Protein AF-A0A7S1RTZ8-F1 (afdb_monomer_lite)

Sequence (153 aa):
ADDAAVMAERARSYFKLVHDSWGDARALLVQAQASYHLGGGSTRAANLATEAFEIFADLGDAEGAGVVRDFLRVLGADPRPADLAALPSGPAALPQVYAQAQSRPNVKERPKGLDTADVLKTVREMAKVVIGADGSTGLDMPLMDMGMDSLTV

Organism: Alexandrium catenella (NCBI:txid2925)

Radius of gyration: 29.63 Å; chains: 1; bounding box: 56×24×117 Å

Structure (mmCIF, N/CA/C/O backbone):
data_AF-A0A7S1RTZ8-F1
#
_entry.id   AF-A0A7S1RTZ8-F1
#
loop_
_atom_site.group_PDB
_atom_site.id
_atom_site.type_symbol
_atom_site.label_atom_id
_atom_site.label_alt_id
_atom_site.label_comp_id
_atom_site.label_asym_id
_atom_site.label_entity_id
_atom_site.label_seq_id
_atom_site.pdbx_PDB_ins_code
_atom_site.Cartn_x
_atom_site.Cartn_y
_atom_site.Cartn_z
_atom_site.occupancy
_atom_site.B_iso_or_equiv
_atom_site.auth_seq_id
_atom_site.auth_comp_id
_atom_site.auth_asym_id
_atom_site.auth_atom_id
_atom_site.pdbx_PDB_model_num
ATOM 1 N N . ALA A 1 1 ? 3.044 1.810 -16.837 1.00 62.06 1 ALA A N 1
ATOM 2 C CA . ALA A 1 1 ? 3.220 1.729 -15.372 1.00 62.06 1 ALA A CA 1
ATOM 3 C C . ALA A 1 1 ? 3.251 3.120 -14.735 1.00 62.06 1 ALA A C 1
ATOM 5 O O . ALA A 1 1 ? 2.685 3.259 -13.660 1.00 62.06 1 ALA A O 1
ATOM 6 N N . ASP A 1 2 ? 3.791 4.152 -15.402 1.00 75.00 2 ASP A N 1
ATOM 7 C CA . ASP A 1 2 ? 3.698 5.545 -14.922 1.00 75.00 2 ASP A CA 1
ATOM 8 C C . ASP A 1 2 ? 2.251 6.010 -14.726 1.00 75.00 2 ASP A C 1
ATOM 10 O O . ASP A 1 2 ? 1.909 6.547 -13.673 1.00 75.00 2 ASP A O 1
ATOM 14 N N . ASP A 1 3 ? 1.365 5.681 -15.670 1.00 87.00 3 ASP A N 1
ATOM 15 C CA . ASP A 1 3 ? -0.061 6.002 -15.543 1.00 87.00 3 ASP A CA 1
ATOM 16 C C . ASP A 1 3 ? -0.693 5.379 -14.291 1.00 87.00 3 ASP A C 1
ATOM 18 O O . ASP A 1 3 ? -1.552 5.989 -13.662 1.00 87.00 3 ASP A O 1
ATOM 22 N N . ALA A 1 4 ? -0.241 4.191 -13.875 1.00 87.81 4 ALA A N 1
ATOM 23 C CA . ALA A 1 4 ? -0.782 3.517 -12.698 1.00 87.81 4 ALA A CA 1
ATOM 24 C C . ALA A 1 4 ? -0.427 4.262 -11.403 1.00 87.81 4 ALA A C 1
ATOM 26 O O . ALA A 1 4 ? -1.278 4.391 -10.526 1.00 87.81 4 ALA A O 1
ATOM 27 N N . ALA A 1 5 ? 0.791 4.801 -11.297 1.00 87.94 5 ALA A N 1
ATOM 28 C CA . ALA A 1 5 ? 1.206 5.583 -10.135 1.00 87.94 5 ALA A CA 1
ATOM 29 C C . ALA A 1 5 ? 0.426 6.905 -10.035 1.00 87.94 5 ALA A C 1
ATOM 31 O O . ALA A 1 5 ? -0.059 7.251 -8.958 1.00 87.94 5 ALA A O 1
ATOM 32 N N . VAL A 1 6 ? 0.245 7.602 -11.163 1.00 92.06 6 VAL A N 1
ATOM 33 C CA . VAL A 1 6 ? -0.520 8.860 -11.223 1.00 92.06 6 VAL A CA 1
ATOM 34 C C . VAL A 1 6 ? -1.998 8.622 -10.908 1.00 92.06 6 VAL A C 1
ATOM 36 O O . VAL A 1 6 ? -2.610 9.388 -10.162 1.00 92.06 6 VAL A O 1
ATOM 39 N N . MET A 1 7 ? -2.590 7.553 -11.446 1.00 94.62 7 MET A N 1
ATOM 40 C CA . MET A 1 7 ? -3.987 7.217 -11.166 1.00 94.62 7 MET A CA 1
ATOM 41 C C . MET A 1 7 ? -4.186 6.758 -9.720 1.00 94.62 7 MET A C 1
ATOM 43 O O . MET A 1 7 ? -5.182 7.145 -9.113 1.00 94.62 7 MET A O 1
ATOM 47 N N . ALA A 1 8 ? -3.243 6.009 -9.139 1.00 91.94 8 ALA A N 1
ATOM 48 C CA . ALA A 1 8 ? -3.290 5.626 -7.728 1.00 91.94 8 ALA A CA 1
ATOM 49 C C . ALA A 1 8 ? -3.227 6.853 -6.804 1.00 91.94 8 ALA A C 1
ATOM 51 O O . ALA A 1 8 ? -4.003 6.944 -5.857 1.00 91.94 8 ALA A O 1
ATOM 52 N N . GLU A 1 9 ? -2.382 7.839 -7.113 1.00 92.50 9 GLU A N 1
ATOM 53 C CA . GLU A 1 9 ? -2.301 9.093 -6.354 1.00 92.50 9 GLU A CA 1
ATOM 54 C C . GLU A 1 9 ? -3.601 9.911 -6.434 1.00 92.50 9 GLU A C 1
ATOM 56 O O . GLU A 1 9 ? -4.084 10.425 -5.423 1.00 92.50 9 GLU A O 1
ATOM 61 N N . ARG A 1 10 ? -4.223 9.981 -7.617 1.00 95.19 10 ARG A N 1
ATOM 62 C CA . ARG A 1 10 ? -5.541 10.615 -7.782 1.00 95.19 10 ARG A CA 1
ATOM 63 C C . ARG A 1 10 ? -6.639 9.853 -7.046 1.00 95.19 10 ARG A C 1
ATOM 65 O O . ARG A 1 10 ? -7.453 10.468 -6.371 1.00 95.19 10 ARG A O 1
ATOM 72 N N . ALA A 1 11 ? -6.665 8.525 -7.136 1.00 94.44 11 ALA A N 1
ATOM 73 C CA . ALA A 1 11 ? -7.621 7.709 -6.392 1.00 94.44 11 ALA A CA 1
ATOM 74 C C . ALA A 1 11 ? -7.489 7.958 -4.883 1.00 94.44 11 ALA A C 1
ATOM 76 O O . ALA A 1 11 ? -8.487 8.148 -4.192 1.00 94.44 11 ALA A O 1
ATOM 77 N N . ARG A 1 12 ? -6.250 8.071 -4.392 1.00 92.88 12 ARG A N 1
ATOM 78 C CA . ARG A 1 12 ? -5.940 8.392 -3.000 1.00 92.88 12 ARG A CA 1
ATOM 79 C C . ARG A 1 12 ? -6.558 9.712 -2.540 1.00 92.88 12 ARG A C 1
ATOM 81 O O . ARG A 1 12 ? -7.129 9.771 -1.452 1.00 92.88 12 ARG A O 1
ATOM 88 N N . SER A 1 13 ? -6.466 10.771 -3.348 1.00 94.94 13 SER A N 1
ATOM 89 C CA . SER A 1 13 ? -7.052 12.067 -2.983 1.00 94.94 13 SER A CA 1
ATOM 90 C C . SER A 1 13 ? -8.579 11.996 -2.885 1.00 94.94 13 SER A C 1
ATOM 92 O O . SER A 1 13 ? -9.151 12.575 -1.960 1.00 94.94 13 SER A O 1
ATOM 94 N N . TYR A 1 14 ? -9.233 11.213 -3.751 1.00 96.81 14 TYR A N 1
ATOM 95 C CA . TYR A 1 14 ? -10.669 10.949 -3.647 1.00 96.81 14 TYR A CA 1
ATOM 96 C C . TYR A 1 14 ? -11.027 10.124 -2.408 1.00 96.81 14 TYR A C 1
ATOM 98 O O . TYR A 1 14 ? -11.945 10.502 -1.685 1.00 96.81 14 TYR A O 1
ATOM 106 N N . PHE A 1 15 ? -10.296 9.050 -2.101 1.00 95.06 15 PHE A N 1
ATOM 107 C CA . PHE A 1 15 ? -10.574 8.241 -0.908 1.00 95.06 15 PHE A CA 1
ATOM 108 C C . PHE A 1 15 ? -10.410 9.040 0.385 1.00 95.06 15 PHE A C 1
ATOM 110 O O . PHE A 1 15 ? -11.254 8.948 1.275 1.00 95.06 15 PHE A O 1
ATOM 117 N N . LYS A 1 16 ? -9.400 9.915 0.461 1.00 94.06 16 LYS A N 1
ATOM 118 C CA . LYS A 1 16 ? -9.230 10.833 1.596 1.00 94.06 16 LYS A CA 1
ATOM 119 C C . LYS A 1 16 ? -10.380 11.825 1.734 1.00 94.06 16 LYS A C 1
ATOM 121 O O . LYS A 1 16 ? -10.789 12.106 2.856 1.00 94.06 16 LYS A O 1
ATOM 126 N N . LEU A 1 17 ? -10.918 12.324 0.619 1.00 96.25 17 LEU A N 1
ATOM 127 C CA . LEU A 1 17 ? -12.066 13.235 0.622 1.00 96.25 17 LEU A CA 1
ATOM 128 C C . LEU A 1 17 ? -13.333 12.566 1.178 1.00 96.25 17 LEU A C 1
ATOM 130 O O . LEU A 1 17 ? -14.129 13.218 1.845 1.00 96.25 17 LEU A O 1
ATOM 134 N N . VAL A 1 18 ? -13.509 11.270 0.911 1.00 97.12 18 VAL A N 1
ATOM 135 C CA . VAL A 1 18 ? -14.669 10.482 1.367 1.00 97.12 18 VAL A CA 1
ATOM 136 C C . VAL A 1 18 ? -14.397 9.780 2.710 1.00 97.12 18 VAL A C 1
ATOM 138 O O . VAL A 1 18 ? -15.279 9.124 3.256 1.00 97.12 18 VAL A O 1
ATOM 141 N N . HIS A 1 19 ? -13.199 9.947 3.282 1.00 95.19 19 HIS A N 1
ATOM 142 C CA . HIS A 1 19 ? -12.734 9.249 4.488 1.00 95.19 19 HIS A CA 1
ATOM 143 C C . HIS A 1 19 ? -12.777 7.714 4.377 1.00 95.19 19 HIS A C 1
ATOM 145 O O . HIS A 1 19 ? -13.002 7.012 5.363 1.00 95.19 19 HIS A O 1
ATOM 151 N N . ASP A 1 20 ? -12.536 7.184 3.178 1.00 96.56 20 ASP A N 1
ATOM 152 C CA . ASP A 1 20 ? -12.434 5.747 2.937 1.00 96.56 20 ASP A CA 1
ATOM 153 C C . ASP A 1 20 ? -10.994 5.261 3.159 1.00 96.56 20 ASP A C 1
ATOM 155 O O . ASP A 1 20 ? -10.160 5.244 2.252 1.00 96.56 20 ASP A O 1
ATOM 159 N N . SER A 1 21 ? -10.699 4.850 4.393 1.00 96.56 21 SER A N 1
ATOM 160 C CA . SER A 1 21 ? -9.391 4.301 4.768 1.00 96.56 21 SER A CA 1
ATOM 161 C C . SER A 1 21 ? -9.060 2.988 4.045 1.00 96.56 21 SER A C 1
ATOM 163 O O . SER A 1 21 ? -7.889 2.711 3.796 1.00 96.56 21 SER A O 1
ATOM 165 N N . TRP A 1 22 ? -10.070 2.190 3.678 1.00 95.81 22 TRP A N 1
ATOM 166 C CA . TRP A 1 22 ? -9.876 0.942 2.932 1.00 95.81 22 TRP A CA 1
ATOM 167 C C . TRP A 1 22 ? -9.400 1.227 1.506 1.00 95.81 22 TRP A C 1
ATOM 169 O O . TRP A 1 22 ? -8.453 0.602 1.017 1.00 95.81 22 TRP A O 1
ATOM 179 N N . GLY A 1 23 ? -10.042 2.193 0.848 1.00 96.00 23 GLY A N 1
ATOM 180 C CA . GLY A 1 23 ? -9.637 2.685 -0.464 1.00 96.00 23 GLY A CA 1
ATOM 181 C C . GLY A 1 23 ? -8.237 3.306 -0.453 1.00 96.00 23 GLY A C 1
ATOM 182 O O . GLY A 1 23 ? -7.430 2.993 -1.332 1.00 96.00 23 GLY A O 1
ATOM 183 N N . ASP A 1 24 ? -7.915 4.120 0.562 1.00 96.19 24 ASP A N 1
ATOM 184 C CA . ASP A 1 24 ? -6.588 4.745 0.730 1.00 96.19 24 ASP A CA 1
ATOM 185 C C . ASP A 1 24 ? -5.478 3.680 0.835 1.00 96.19 24 ASP A C 1
ATOM 187 O O . ASP A 1 24 ? -4.506 3.717 0.076 1.00 96.19 24 ASP A O 1
ATOM 191 N N . ALA A 1 25 ? -5.667 2.656 1.678 1.00 96.62 25 ALA A N 1
ATOM 192 C CA . ALA A 1 25 ? -4.708 1.559 1.839 1.00 96.62 25 ALA A CA 1
ATOM 193 C C . ALA A 1 25 ? -4.483 0.762 0.542 1.00 96.62 25 ALA A C 1
ATOM 195 O O . ALA A 1 25 ? -3.347 0.449 0.173 1.00 96.62 25 ALA A O 1
ATOM 196 N N . ARG A 1 26 ? -5.556 0.462 -0.203 1.00 96.31 26 ARG A N 1
ATOM 197 C CA . ARG A 1 26 ? -5.452 -0.239 -1.495 1.00 96.31 26 ARG A CA 1
ATOM 198 C C . ARG A 1 26 ? -4.754 0.609 -2.556 1.00 96.31 26 ARG A C 1
ATOM 200 O O . ARG A 1 26 ? -3.928 0.082 -3.301 1.00 96.31 26 ARG A O 1
ATOM 207 N N . ALA A 1 27 ? -5.052 1.905 -2.620 1.00 96.62 27 ALA A N 1
ATOM 208 C CA . ALA A 1 27 ? -4.383 2.823 -3.538 1.00 96.62 27 ALA A CA 1
ATOM 209 C C . ALA A 1 27 ? -2.877 2.911 -3.240 1.00 96.62 27 ALA A C 1
ATOM 211 O O . ALA A 1 27 ? -2.069 2.858 -4.170 1.00 96.62 27 ALA A O 1
ATOM 212 N N . LEU A 1 28 ? -2.494 2.960 -1.959 1.00 96.31 28 LEU A N 1
ATOM 213 C CA . LEU A 1 28 ? -1.095 2.924 -1.521 1.00 96.31 28 LEU A CA 1
ATOM 214 C C . LEU A 1 28 ? -0.376 1.643 -1.958 1.00 96.31 28 LEU A C 1
ATOM 216 O O . LEU A 1 28 ? 0.732 1.723 -2.489 1.00 96.31 28 LEU A O 1
ATOM 220 N N . LEU A 1 29 ? -1.008 0.474 -1.813 1.00 96.38 29 LEU A N 1
ATOM 221 C CA . LEU A 1 29 ? -0.436 -0.793 -2.278 1.00 96.38 29 LEU A CA 1
ATOM 222 C C . LEU A 1 29 ? -0.200 -0.794 -3.799 1.00 96.38 29 LEU A C 1
ATOM 224 O O . LEU A 1 29 ? 0.875 -1.188 -4.256 1.00 96.38 29 LEU A O 1
ATOM 228 N N . VAL A 1 30 ? -1.163 -0.309 -4.589 1.00 96.12 30 VAL A N 1
ATOM 229 C CA . VAL A 1 30 ? -1.011 -0.193 -6.052 1.00 96.12 30 VAL A CA 1
ATOM 230 C C . VAL A 1 30 ? 0.117 0.779 -6.409 1.00 96.12 30 VAL A C 1
ATOM 232 O O . VAL A 1 30 ? 0.921 0.496 -7.299 1.00 96.12 30 VAL A O 1
ATOM 235 N N . GLN A 1 31 ? 0.228 1.902 -5.695 1.00 94.62 31 GLN A N 1
ATOM 236 C CA . GLN A 1 31 ? 1.311 2.864 -5.890 1.00 94.62 31 GLN A CA 1
ATOM 237 C C . GLN A 1 31 ? 2.678 2.251 -5.552 1.00 94.62 31 GLN A C 1
ATOM 239 O O . GLN A 1 31 ? 3.643 2.449 -6.295 1.00 94.62 31 GLN A O 1
ATOM 244 N N . ALA A 1 32 ? 2.758 1.470 -4.472 1.00 94.81 32 ALA A N 1
ATOM 245 C CA . ALA A 1 32 ? 3.962 0.753 -4.071 1.00 94.81 32 ALA A CA 1
ATOM 246 C C . ALA A 1 32 ? 4.408 -0.230 -5.166 1.00 94.81 32 ALA A C 1
ATOM 248 O O . ALA A 1 32 ? 5.553 -0.166 -5.623 1.00 94.81 32 ALA A O 1
ATOM 249 N N . GLN A 1 33 ? 3.489 -1.059 -5.668 1.00 94.38 33 GLN A N 1
ATOM 250 C CA . GLN A 1 33 ? 3.741 -1.990 -6.773 1.00 94.38 33 GLN A CA 1
ATOM 251 C C . GLN A 1 33 ? 4.193 -1.269 -8.047 1.00 94.38 33 GLN A C 1
ATOM 253 O O . GLN A 1 33 ? 5.206 -1.639 -8.643 1.00 94.38 33 GLN A O 1
ATOM 258 N N . ALA A 1 34 ? 3.498 -0.199 -8.443 1.00 93.94 34 ALA A N 1
ATOM 259 C CA . ALA A 1 34 ? 3.870 0.589 -9.614 1.00 93.94 34 ALA A CA 1
ATOM 260 C C . ALA A 1 34 ? 5.284 1.177 -9.473 1.00 93.94 34 ALA A C 1
ATOM 262 O O . ALA A 1 34 ? 6.089 1.075 -10.398 1.00 93.94 34 ALA A O 1
ATOM 263 N N . SER A 1 35 ? 5.615 1.729 -8.301 1.00 91.88 35 SER A N 1
ATOM 264 C CA . SER A 1 35 ? 6.936 2.312 -8.036 1.00 91.88 35 SER A CA 1
ATOM 265 C C . SER A 1 35 ? 8.069 1.281 -8.082 1.00 91.88 35 SER A C 1
ATOM 267 O O . SER A 1 35 ? 9.154 1.587 -8.578 1.00 91.88 35 SER A O 1
ATOM 269 N N . TYR A 1 36 ? 7.802 0.047 -7.641 1.00 92.62 36 TYR A N 1
ATOM 270 C CA . TYR A 1 36 ? 8.749 -1.061 -7.723 1.00 92.62 36 TYR A CA 1
ATOM 271 C C . TYR A 1 36 ? 9.030 -1.460 -9.179 1.00 92.62 36 TYR A C 1
ATOM 273 O O . TYR A 1 36 ? 10.187 -1.558 -9.584 1.00 92.62 36 TYR A O 1
ATOM 281 N N . HIS A 1 37 ? 7.981 -1.612 -9.992 1.00 89.75 37 HIS A N 1
ATOM 282 C CA . HIS A 1 37 ? 8.110 -1.996 -11.402 1.00 89.75 37 HIS A CA 1
ATOM 283 C C . HIS A 1 37 ? 8.719 -0.907 -12.294 1.00 89.75 37 HIS A C 1
ATOM 285 O O . HIS A 1 37 ? 9.342 -1.226 -13.302 1.00 89.75 37 HIS A O 1
ATOM 291 N N . LEU A 1 38 ? 8.568 0.367 -11.929 1.00 88.56 38 LEU A N 1
ATOM 292 C CA . LEU A 1 38 ? 9.150 1.499 -12.658 1.00 88.56 38 LEU A CA 1
ATOM 293 C C . LEU A 1 38 ? 10.642 1.723 -12.366 1.00 88.56 38 LEU A C 1
ATOM 295 O O . LEU A 1 38 ? 11.237 2.652 -12.904 1.00 88.56 38 LEU A O 1
ATOM 299 N N . GLY A 1 39 ? 11.259 0.907 -11.505 1.00 78.88 39 GLY A N 1
ATOM 300 C CA . GLY A 1 39 ? 12.652 1.099 -11.097 1.00 78.88 39 GLY A CA 1
ATOM 301 C C . GLY A 1 39 ? 12.849 2.280 -10.140 1.00 78.88 39 GLY A C 1
ATOM 302 O O . GLY A 1 39 ? 13.982 2.684 -9.894 1.00 78.88 39 GLY A O 1
ATOM 303 N N . GLY A 1 40 ? 11.766 2.807 -9.551 1.00 66.56 40 GLY A N 1
ATOM 304 C CA . GLY A 1 40 ? 11.748 3.975 -8.659 1.00 66.56 40 GLY A CA 1
ATOM 305 C C . GLY A 1 40 ? 12.384 3.765 -7.278 1.00 66.56 40 GLY A C 1
ATOM 306 O O . GLY A 1 40 ? 12.223 4.606 -6.394 1.00 66.56 40 GLY A O 1
ATOM 307 N N . GLY A 1 41 ? 13.113 2.664 -7.091 1.00 73.62 41 GLY A N 1
ATOM 308 C CA . GLY A 1 41 ? 13.824 2.320 -5.866 1.00 73.62 41 GLY A CA 1
ATOM 309 C C . GLY A 1 41 ? 12.970 1.518 -4.885 1.00 73.62 41 GLY A C 1
ATOM 310 O O . GLY A 1 41 ? 11.880 1.936 -4.492 1.00 73.62 41 GLY A O 1
ATOM 311 N N . SER A 1 42 ? 13.517 0.380 -4.440 1.00 84.88 42 SER A N 1
ATOM 312 C CA . SER A 1 42 ? 12.893 -0.509 -3.444 1.00 84.88 42 SER A CA 1
ATOM 313 C C . SER A 1 42 ? 12.461 0.248 -2.180 1.00 84.88 42 SER A C 1
ATOM 315 O O . SER A 1 42 ? 11.413 -0.031 -1.611 1.00 84.88 42 SER A O 1
ATOM 317 N N . THR A 1 43 ? 13.203 1.291 -1.795 1.00 89.75 43 THR A N 1
ATOM 318 C CA . THR A 1 43 ? 12.919 2.118 -0.615 1.00 89.75 43 THR A CA 1
ATOM 319 C C . THR A 1 43 ? 11.583 2.857 -0.696 1.00 89.75 43 THR A C 1
ATOM 321 O O . THR A 1 43 ? 10.839 2.881 0.280 1.00 89.75 43 THR A O 1
ATOM 324 N N . ARG A 1 44 ? 11.243 3.454 -1.850 1.00 91.44 44 ARG A N 1
ATOM 325 C CA . ARG A 1 44 ? 9.966 4.173 -1.998 1.00 91.44 44 ARG A CA 1
ATOM 326 C C . ARG A 1 44 ? 8.793 3.198 -1.955 1.00 91.44 44 ARG A C 1
ATOM 328 O O . ARG A 1 44 ? 7.805 3.476 -1.281 1.00 91.44 44 ARG A O 1
ATOM 335 N N . ALA A 1 45 ? 8.929 2.061 -2.637 1.00 93.88 45 ALA A N 1
ATOM 336 C CA . ALA A 1 45 ? 7.932 0.998 -2.615 1.00 93.88 45 ALA A CA 1
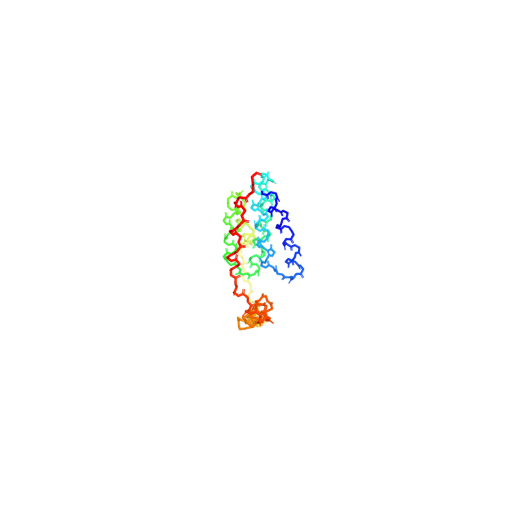ATOM 337 C C . ALA A 1 45 ? 7.730 0.447 -1.196 1.00 93.88 45 ALA A C 1
ATOM 339 O O . ALA A 1 45 ? 6.591 0.275 -0.772 1.00 93.88 45 ALA A O 1
ATOM 340 N N . ALA A 1 46 ? 8.818 0.243 -0.447 1.00 94.38 46 ALA A N 1
ATOM 341 C CA . ALA A 1 46 ? 8.767 -0.233 0.930 1.00 94.38 46 ALA A CA 1
ATOM 342 C C . ALA A 1 46 ? 8.027 0.753 1.840 1.00 94.38 46 ALA A C 1
ATOM 344 O O . ALA A 1 46 ? 7.118 0.342 2.545 1.00 94.38 46 ALA A O 1
ATOM 345 N N . ASN A 1 47 ? 8.332 2.052 1.767 1.00 94.12 47 ASN A N 1
ATOM 346 C CA . ASN A 1 47 ? 7.654 3.059 2.590 1.00 94.12 47 ASN A CA 1
ATOM 347 C C . ASN A 1 47 ? 6.141 3.114 2.319 1.00 94.12 47 ASN A C 1
ATOM 349 O O . ASN A 1 47 ? 5.350 3.132 3.257 1.00 94.12 47 ASN A O 1
ATOM 353 N N . LEU A 1 48 ? 5.742 3.102 1.041 1.00 95.56 48 LEU A N 1
ATOM 354 C CA . LEU A 1 48 ? 4.327 3.100 0.650 1.00 95.56 48 LEU A CA 1
ATOM 355 C C . LEU A 1 48 ? 3.611 1.821 1.104 1.00 95.56 48 LEU A C 1
ATOM 357 O O . LEU A 1 48 ? 2.466 1.874 1.547 1.00 95.56 48 LEU A O 1
ATOM 361 N N . ALA A 1 49 ? 4.284 0.673 1.007 1.00 96.31 49 ALA A N 1
ATOM 362 C CA . ALA A 1 49 ? 3.747 -0.597 1.473 1.00 96.31 49 ALA A CA 1
ATOM 363 C C . ALA A 1 49 ? 3.641 -0.646 3.008 1.00 96.31 49 ALA A C 1
ATOM 365 O O . ALA A 1 49 ? 2.637 -1.128 3.517 1.00 96.31 49 ALA A O 1
ATOM 366 N N . THR A 1 50 ? 4.602 -0.102 3.757 1.00 95.50 50 THR A N 1
ATOM 367 C CA . THR A 1 50 ? 4.510 -0.001 5.223 1.00 95.50 50 THR A CA 1
ATOM 368 C C . THR A 1 50 ? 3.329 0.873 5.650 1.00 95.50 50 THR A C 1
ATOM 370 O O . THR A 1 50 ? 2.553 0.455 6.503 1.00 95.50 50 THR A O 1
ATOM 373 N N . GLU A 1 51 ? 3.121 2.026 5.005 1.00 96.12 51 GLU A N 1
ATOM 374 C CA . GLU A 1 51 ? 1.959 2.891 5.273 1.00 96.12 51 GLU A CA 1
ATOM 375 C C . GLU A 1 51 ? 0.636 2.154 4.988 1.00 96.12 51 GLU A C 1
ATOM 377 O O . GLU A 1 51 ? -0.292 2.191 5.794 1.00 96.12 51 GLU A O 1
ATOM 382 N N . ALA A 1 52 ? 0.553 1.408 3.878 1.00 96.75 52 ALA A N 1
ATOM 383 C CA . ALA A 1 52 ? -0.617 0.578 3.582 1.00 96.75 52 ALA A CA 1
ATOM 384 C C . ALA A 1 52 ? -0.842 -0.511 4.646 1.00 96.75 52 ALA A C 1
ATOM 386 O O . ALA A 1 52 ? -1.983 -0.776 5.025 1.00 96.75 52 ALA A O 1
ATOM 387 N N . PHE A 1 53 ? 0.233 -1.143 5.129 1.00 96.44 53 PHE A N 1
ATOM 388 C CA . PHE A 1 53 ? 0.169 -2.188 6.150 1.00 96.44 53 PHE A CA 1
ATOM 389 C C . PHE A 1 53 ? -0.399 -1.665 7.470 1.00 96.44 53 PHE A C 1
ATOM 391 O O . PHE A 1 53 ? -1.271 -2.315 8.043 1.00 96.44 53 PHE A O 1
ATOM 398 N N . GLU A 1 54 ? 0.065 -0.502 7.931 1.00 95.50 54 GLU A N 1
ATOM 399 C CA . GLU A 1 54 ? -0.433 0.143 9.151 1.00 95.50 54 GLU A CA 1
ATOM 400 C C . GLU A 1 54 ? -1.935 0.421 9.049 1.00 95.50 54 GLU A C 1
ATOM 402 O O . GLU A 1 54 ? -2.691 0.048 9.943 1.00 95.50 54 GLU A O 1
ATOM 407 N N . ILE A 1 55 ? -2.396 0.953 7.911 1.00 96.25 55 ILE A N 1
ATOM 408 C CA . ILE A 1 55 ? -3.823 1.226 7.707 1.00 96.25 55 ILE A CA 1
ATOM 409 C C . ILE A 1 55 ? -4.643 -0.075 7.698 1.00 96.25 55 ILE A C 1
ATOM 411 O O . ILE A 1 55 ? -5.688 -0.141 8.343 1.00 96.25 55 ILE A O 1
ATOM 415 N N . PHE A 1 56 ? -4.192 -1.135 7.015 1.00 96.56 56 PHE A N 1
ATOM 416 C CA . PHE A 1 56 ? -4.896 -2.427 7.051 1.00 96.56 56 PHE A CA 1
ATOM 417 C C . PHE A 1 56 ? -4.917 -3.043 8.457 1.00 96.56 56 PHE A C 1
ATOM 419 O O . PHE A 1 56 ? -5.932 -3.620 8.853 1.00 96.56 56 PHE A O 1
ATOM 426 N N . ALA A 1 57 ? -3.832 -2.898 9.224 1.00 94.38 57 ALA A N 1
ATOM 427 C CA . ALA A 1 57 ? -3.758 -3.364 10.604 1.00 94.38 57 ALA A CA 1
ATOM 428 C C . ALA A 1 57 ? -4.744 -2.609 11.511 1.00 94.38 57 ALA A C 1
ATOM 430 O O . ALA A 1 57 ? -5.490 -3.248 12.255 1.00 94.38 57 ALA A O 1
ATOM 431 N N . ASP A 1 58 ? -4.816 -1.283 11.387 1.00 95.00 58 ASP A N 1
ATOM 432 C CA . ASP A 1 58 ? -5.757 -0.436 12.130 1.00 95.00 58 ASP A CA 1
ATOM 433 C C . ASP A 1 58 ? -7.222 -0.742 11.782 1.00 95.00 58 ASP A C 1
ATOM 435 O O . ASP A 1 58 ? -8.109 -0.676 12.638 1.00 95.00 58 ASP A O 1
ATOM 439 N N . LEU A 1 59 ? -7.486 -1.119 10.528 1.00 94.56 59 LEU A N 1
ATOM 440 C CA . LEU A 1 59 ? -8.809 -1.533 10.055 1.00 94.56 59 LEU A CA 1
ATOM 441 C C . LEU A 1 59 ? -9.179 -2.972 10.450 1.00 94.56 59 LEU A C 1
ATOM 443 O O . LEU A 1 59 ? -10.340 -3.359 10.298 1.00 94.56 59 LEU A O 1
ATOM 447 N N . GLY A 1 60 ? -8.226 -3.760 10.957 1.00 94.81 60 GLY A N 1
ATOM 448 C CA . GLY A 1 60 ? -8.416 -5.178 11.268 1.00 94.81 60 GLY A CA 1
ATOM 449 C C . GLY A 1 60 ? -8.532 -6.076 10.031 1.00 94.81 60 GLY A C 1
ATOM 450 O O . GLY A 1 60 ? -9.051 -7.189 10.132 1.00 94.81 60 GLY A O 1
ATOM 451 N N . ASP A 1 61 ? -8.065 -5.615 8.869 1.00 96.56 61 ASP A N 1
ATOM 452 C CA . ASP A 1 61 ? -8.061 -6.391 7.631 1.00 96.56 61 ASP A CA 1
ATOM 453 C C . ASP A 1 61 ? -6.840 -7.317 7.570 1.00 96.56 61 ASP A C 1
ATOM 455 O O . ASP A 1 61 ? -5.761 -6.959 7.090 1.00 96.56 61 ASP A O 1
ATOM 459 N N . ALA A 1 62 ? -7.021 -8.541 8.061 1.00 94.75 62 ALA A N 1
ATOM 460 C CA . ALA A 1 62 ? -5.975 -9.556 8.040 1.00 94.75 62 ALA A CA 1
ATOM 461 C C . ALA A 1 62 ? -5.584 -9.989 6.616 1.00 94.75 62 ALA A C 1
ATOM 463 O O . ALA A 1 62 ? -4.434 -10.379 6.403 1.00 94.75 62 ALA A O 1
ATOM 464 N N . GLU A 1 63 ? -6.511 -9.928 5.654 1.00 96.25 63 GLU A N 1
ATOM 465 C CA . GLU A 1 63 ? -6.256 -10.333 4.271 1.00 96.25 63 GLU A CA 1
ATOM 466 C C . GLU A 1 63 ? -5.387 -9.285 3.572 1.00 96.25 63 GLU A C 1
ATOM 468 O O . GLU A 1 63 ? -4.303 -9.615 3.086 1.00 96.25 63 GLU A O 1
ATOM 473 N N . GLY A 1 64 ? -5.793 -8.012 3.615 1.00 94.44 64 GLY A N 1
ATOM 474 C CA . GLY A 1 64 ? -5.006 -6.900 3.079 1.00 94.44 64 GLY A CA 1
ATOM 475 C C . GLY A 1 64 ? -3.630 -6.797 3.732 1.00 94.44 64 GLY A C 1
ATOM 476 O O . GLY A 1 64 ? -2.616 -6.732 3.035 1.00 94.44 64 GLY A O 1
ATOM 477 N N . ALA A 1 65 ? -3.557 -6.898 5.063 1.00 95.12 65 ALA A N 1
ATOM 478 C CA . ALA A 1 65 ? -2.283 -6.910 5.782 1.00 95.12 65 ALA A CA 1
ATOM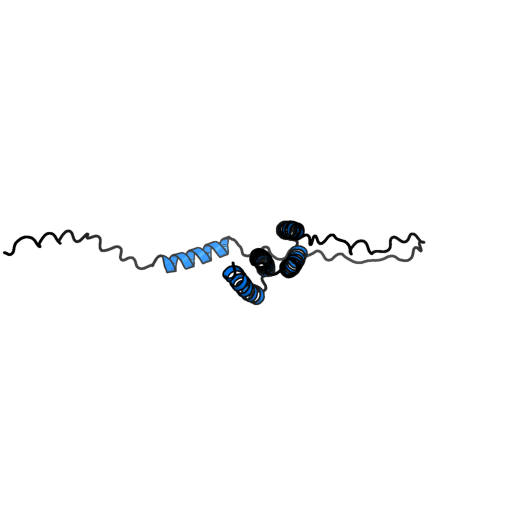 479 C C . ALA A 1 65 ? -1.389 -8.104 5.389 1.00 95.12 65 ALA A C 1
ATOM 481 O O . ALA A 1 65 ? -0.162 -7.981 5.380 1.00 95.12 65 ALA A O 1
ATOM 482 N N . GLY A 1 66 ? -1.980 -9.258 5.061 1.00 95.25 66 GLY A N 1
ATOM 483 C CA . GLY A 1 66 ? -1.266 -10.425 4.538 1.00 95.25 66 GLY A CA 1
ATOM 484 C C . GLY A 1 66 ? -0.643 -10.153 3.170 1.00 95.25 66 GLY A C 1
ATOM 485 O O . GLY A 1 66 ? 0.561 -10.340 2.998 1.00 95.25 66 GLY A O 1
ATOM 486 N N . VAL A 1 67 ? -1.430 -9.613 2.235 1.00 96.62 67 VAL A N 1
ATOM 487 C CA . VAL A 1 67 ? -0.966 -9.264 0.881 1.00 96.62 67 VAL A CA 1
ATOM 488 C C . VAL A 1 67 ? 0.180 -8.251 0.928 1.00 96.62 67 VAL A C 1
ATOM 490 O O . VAL A 1 67 ? 1.194 -8.421 0.249 1.00 96.62 67 VAL A O 1
ATOM 493 N N . VAL A 1 68 ? 0.054 -7.207 1.751 1.00 96.50 68 VAL A N 1
ATOM 494 C CA . VAL A 1 68 ? 1.100 -6.184 1.887 1.00 96.50 68 VAL A CA 1
ATOM 495 C C . VAL A 1 68 ? 2.374 -6.763 2.505 1.00 96.50 68 VAL A C 1
ATOM 497 O O . VAL A 1 68 ? 3.476 -6.437 2.069 1.00 96.50 68 VAL A O 1
ATOM 500 N N . ARG A 1 69 ? 2.247 -7.665 3.483 1.00 95.25 69 ARG A N 1
ATOM 501 C CA . ARG A 1 69 ? 3.392 -8.340 4.108 1.00 95.25 69 ARG A CA 1
ATOM 502 C C . ARG A 1 69 ? 4.152 -9.214 3.119 1.00 95.25 69 ARG A C 1
ATOM 504 O O . ARG A 1 69 ? 5.380 -9.174 3.091 1.00 95.25 69 ARG A O 1
ATOM 511 N N . ASP A 1 70 ? 3.442 -9.976 2.295 1.00 95.56 70 ASP A N 1
ATOM 512 C CA . ASP A 1 70 ? 4.074 -10.779 1.250 1.00 95.56 70 ASP A CA 1
ATOM 513 C C . ASP A 1 70 ? 4.775 -9.889 0.219 1.00 95.56 70 ASP A C 1
ATOM 515 O O . ASP A 1 70 ? 5.895 -10.189 -0.197 1.00 95.56 70 ASP A O 1
ATOM 519 N N . PHE A 1 71 ? 4.190 -8.736 -0.115 1.00 95.31 71 PHE A N 1
ATOM 520 C CA . PHE A 1 71 ? 4.849 -7.754 -0.971 1.00 95.31 71 PHE A CA 1
ATOM 521 C C . PHE A 1 71 ? 6.122 -7.167 -0.330 1.00 95.31 71 PHE A C 1
ATOM 523 O O . PHE A 1 71 ? 7.168 -7.118 -0.975 1.00 95.31 71 PHE A O 1
ATOM 530 N N . LEU A 1 72 ? 6.092 -6.801 0.955 1.00 94.25 72 LEU A N 1
ATOM 531 C CA . LEU A 1 72 ? 7.269 -6.311 1.689 1.00 94.25 72 LEU A CA 1
ATOM 532 C C . LEU A 1 72 ? 8.398 -7.352 1.767 1.00 94.25 72 LEU A C 1
ATOM 534 O O . LEU A 1 72 ? 9.574 -6.997 1.661 1.00 94.25 72 LEU A O 1
ATOM 538 N N . ARG A 1 73 ? 8.063 -8.645 1.869 1.00 92.25 73 ARG A N 1
ATOM 539 C CA . ARG A 1 73 ? 9.045 -9.740 1.777 1.00 92.25 73 ARG A CA 1
ATOM 540 C C . ARG A 1 73 ? 9.731 -9.791 0.418 1.00 92.25 73 ARG A C 1
ATOM 542 O O . ARG A 1 73 ? 10.945 -9.972 0.374 1.00 92.25 73 ARG A O 1
ATOM 549 N N . VAL A 1 74 ? 8.986 -9.594 -0.673 1.00 91.94 74 VAL A N 1
ATOM 550 C CA . VAL A 1 74 ? 9.556 -9.518 -2.033 1.00 91.94 74 VAL A CA 1
ATOM 551 C C . VAL A 1 74 ? 10.524 -8.339 -2.158 1.00 91.94 74 VAL A C 1
ATOM 553 O O . VAL A 1 74 ? 11.565 -8.463 -2.800 1.00 91.94 74 VAL A O 1
ATOM 556 N N . LEU A 1 75 ? 10.232 -7.220 -1.492 1.00 90.50 75 LEU A N 1
ATOM 557 C CA . LEU A 1 75 ? 11.118 -6.053 -1.450 1.00 90.50 75 LEU A CA 1
ATOM 558 C C . LEU A 1 75 ? 12.367 -6.252 -0.571 1.00 90.50 75 LEU A C 1
ATOM 560 O O . LEU A 1 75 ? 13.254 -5.396 -0.576 1.00 90.50 75 LEU A O 1
ATOM 564 N N . GLY A 1 76 ? 12.448 -7.351 0.191 1.00 87.50 76 GLY A N 1
ATOM 565 C CA . GLY A 1 76 ? 13.478 -7.568 1.212 1.00 87.50 76 GLY A CA 1
ATOM 566 C C . GLY A 1 76 ? 13.337 -6.641 2.426 1.00 87.50 76 GLY A C 1
ATOM 567 O O . GLY A 1 76 ? 14.236 -6.582 3.261 1.00 87.50 76 GLY A O 1
ATOM 568 N N . ALA A 1 77 ? 12.212 -5.932 2.526 1.00 78.56 77 ALA A N 1
ATOM 569 C CA . ALA A 1 77 ? 11.887 -4.965 3.566 1.00 78.56 77 ALA A CA 1
ATOM 570 C C . ALA A 1 77 ? 10.846 -5.548 4.529 1.00 78.56 77 ALA A C 1
ATOM 572 O O . ALA A 1 77 ? 9.900 -4.864 4.904 1.00 78.56 77 ALA A O 1
ATOM 573 N N . ASP A 1 78 ? 10.989 -6.833 4.877 1.00 70.38 78 ASP A N 1
ATOM 574 C CA . ASP A 1 78 ? 10.075 -7.515 5.793 1.00 70.38 78 ASP A CA 1
ATOM 575 C C . ASP A 1 78 ? 10.031 -6.716 7.107 1.00 70.38 78 ASP A C 1
ATOM 577 O O . ASP A 1 78 ? 11.070 -6.627 7.780 1.00 70.38 78 ASP A O 1
ATOM 581 N N . PRO A 1 79 ? 8.880 -6.121 7.484 1.00 58.62 79 PRO A N 1
ATOM 582 C CA . PRO A 1 79 ? 8.704 -5.516 8.787 1.00 58.62 79 PRO A CA 1
ATOM 583 C C . PRO A 1 79 ? 8.591 -6.682 9.759 1.00 58.62 79 PRO A C 1
ATOM 585 O O . PRO A 1 79 ? 7.517 -7.042 10.244 1.00 58.62 79 PRO A O 1
ATOM 588 N N . ARG A 1 80 ? 9.719 -7.343 10.029 1.00 59.41 80 ARG A N 1
ATOM 589 C CA . ARG A 1 80 ? 9.784 -8.197 11.200 1.00 59.41 80 ARG A CA 1
ATOM 590 C C . ARG A 1 80 ? 9.350 -7.308 12.360 1.00 59.41 80 ARG A C 1
ATOM 592 O O . ARG A 1 80 ? 9.787 -6.156 12.411 1.00 59.41 80 ARG A O 1
ATOM 599 N N . PRO A 1 81 ? 8.526 -7.811 13.286 1.00 53.03 81 PRO A N 1
ATOM 600 C CA . PRO A 1 81 ? 8.256 -7.125 14.537 1.00 53.03 81 PRO A CA 1
ATOM 601 C C . PRO A 1 81 ? 9.553 -7.109 15.362 1.00 53.03 81 PRO A C 1
ATOM 603 O O . PRO A 1 81 ? 9.706 -7.853 16.324 1.00 53.03 81 PRO A O 1
ATOM 606 N N . ALA A 1 82 ? 10.533 -6.317 14.932 1.00 51.00 82 ALA A N 1
ATOM 607 C CA . ALA A 1 82 ? 11.819 -6.146 15.582 1.00 51.00 82 ALA A CA 1
ATOM 608 C C . ALA A 1 82 ? 11.703 -5.185 16.776 1.00 51.00 82 ALA A C 1
ATOM 610 O O . ALA A 1 82 ? 12.539 -5.254 17.666 1.00 51.00 82 ALA A O 1
ATOM 611 N N . ASP A 1 83 ? 10.621 -4.398 16.865 1.00 44.97 83 ASP A N 1
ATOM 612 C CA . ASP A 1 83 ? 10.421 -3.416 17.942 1.00 44.97 83 ASP A CA 1
ATOM 613 C C . ASP A 1 83 ? 9.315 -3.761 18.954 1.00 44.97 83 ASP A C 1
ATOM 615 O O . ASP A 1 83 ? 9.167 -3.075 19.960 1.00 44.97 83 ASP A O 1
ATOM 619 N N . LEU A 1 84 ? 8.594 -4.877 18.789 1.00 46.31 84 LEU A N 1
ATOM 620 C CA . LEU A 1 84 ? 7.720 -5.404 19.856 1.00 46.31 84 LEU A CA 1
ATOM 621 C C . LEU A 1 84 ? 8.473 -6.283 20.873 1.00 46.31 84 LEU A C 1
ATOM 623 O O . LEU A 1 84 ? 7.901 -6.679 21.886 1.00 46.31 84 LEU A O 1
ATOM 627 N N . ALA A 1 85 ? 9.762 -6.553 20.637 1.00 42.50 85 ALA A N 1
ATOM 628 C CA . ALA A 1 85 ? 10.633 -7.319 21.532 1.00 42.50 85 ALA A CA 1
ATOM 629 C C . ALA A 1 85 ? 11.580 -6.447 22.384 1.00 42.50 85 ALA A C 1
ATOM 631 O O . ALA A 1 85 ? 12.359 -6.987 23.165 1.00 42.50 85 ALA A O 1
ATOM 632 N N . ALA A 1 86 ? 11.491 -5.114 22.297 1.00 42.00 86 ALA A N 1
ATOM 633 C CA . ALA A 1 86 ? 12.206 -4.191 23.185 1.00 42.00 86 ALA A CA 1
ATOM 634 C C . ALA A 1 86 ? 11.404 -3.832 24.454 1.00 42.00 86 ALA A C 1
ATOM 636 O O . ALA A 1 86 ? 11.635 -2.795 25.073 1.00 42.00 86 ALA A O 1
ATOM 637 N N . LEU A 1 87 ? 10.475 -4.695 24.881 1.00 47.59 87 LEU A N 1
ATOM 638 C CA . LEU A 1 87 ? 10.068 -4.722 26.282 1.00 47.59 87 LEU A CA 1
ATOM 639 C C . LEU A 1 87 ? 11.163 -5.469 27.054 1.00 47.59 87 LEU A C 1
ATOM 641 O O . LEU A 1 87 ? 11.387 -6.650 26.780 1.00 47.59 87 LEU A O 1
ATOM 645 N N . PRO A 1 88 ? 11.868 -4.824 27.999 1.00 43.62 88 PRO A N 1
ATOM 646 C CA . PRO A 1 88 ? 12.860 -5.505 28.810 1.00 43.62 88 PRO A CA 1
ATOM 647 C C . PRO A 1 88 ? 12.170 -6.596 29.633 1.00 43.62 88 PRO A C 1
ATOM 649 O O . PRO A 1 88 ? 11.505 -6.325 30.631 1.00 43.62 88 PRO A O 1
ATOM 652 N N . SER A 1 89 ? 12.356 -7.852 29.229 1.00 51.00 89 SER A N 1
ATOM 653 C CA . SER A 1 89 ? 12.196 -9.027 30.084 1.00 51.00 89 SER A CA 1
ATOM 654 C C . SER A 1 89 ? 13.252 -8.979 31.192 1.00 51.00 89 SER A C 1
ATOM 656 O O . SER A 1 89 ? 14.285 -9.641 31.133 1.00 51.00 89 SER A O 1
ATOM 658 N N . GLY A 1 90 ? 13.007 -8.133 32.191 1.00 49.12 90 GLY A N 1
ATOM 659 C CA . GLY A 1 90 ? 13.731 -8.105 33.453 1.00 49.12 90 GLY A CA 1
ATOM 660 C C . GLY A 1 90 ? 12.975 -8.919 34.509 1.00 49.12 90 GLY A C 1
ATOM 661 O O . GLY A 1 90 ? 11.806 -8.627 34.761 1.00 49.12 90 GLY A O 1
ATOM 662 N N . PRO A 1 91 ? 13.596 -9.922 35.153 1.00 53.56 91 PRO A N 1
ATOM 663 C CA . PRO A 1 91 ? 13.005 -10.613 36.286 1.00 53.56 91 PRO A CA 1
ATOM 664 C C . PRO A 1 91 ? 13.404 -9.886 37.575 1.00 53.56 91 PRO A C 1
ATOM 666 O O . PRO A 1 91 ? 14.532 -10.035 38.035 1.00 53.56 91 PRO A O 1
ATOM 669 N N . ALA A 1 92 ? 12.502 -9.115 38.185 1.00 43.84 92 ALA A N 1
ATOM 670 C CA . ALA A 1 92 ? 12.680 -8.699 39.576 1.00 43.84 92 ALA A CA 1
ATOM 671 C C . ALA A 1 92 ? 11.373 -8.225 40.229 1.00 43.84 92 ALA A C 1
ATOM 673 O O . ALA A 1 92 ? 10.821 -7.196 39.865 1.00 43.84 92 ALA A O 1
ATOM 674 N N . ALA A 1 93 ? 10.985 -8.978 41.261 1.00 41.88 93 ALA A N 1
ATOM 675 C CA . ALA A 1 93 ? 10.292 -8.547 42.475 1.00 41.88 93 ALA A CA 1
ATOM 676 C C . ALA A 1 93 ? 8.865 -7.964 42.376 1.00 41.88 93 ALA A C 1
ATOM 678 O O . ALA A 1 93 ? 8.624 -6.838 41.953 1.00 41.88 93 ALA A O 1
ATOM 679 N N . LEU A 1 94 ? 7.930 -8.738 42.940 1.00 50.47 94 LEU A N 1
ATOM 680 C CA . LEU A 1 94 ? 6.636 -8.285 43.459 1.00 50.47 94 LEU A CA 1
ATOM 681 C C . LEU A 1 94 ? 6.813 -7.085 44.410 1.00 50.47 94 LEU A C 1
ATOM 683 O O . LEU A 1 94 ? 7.714 -7.095 45.252 1.00 50.47 94 LEU A O 1
ATOM 687 N N . PRO A 1 95 ? 5.873 -6.128 44.378 1.00 47.94 95 PRO A N 1
ATOM 688 C CA . PRO A 1 95 ? 4.978 -6.008 45.523 1.00 47.94 95 PRO A CA 1
ATOM 689 C C . PRO A 1 95 ? 3.504 -5.877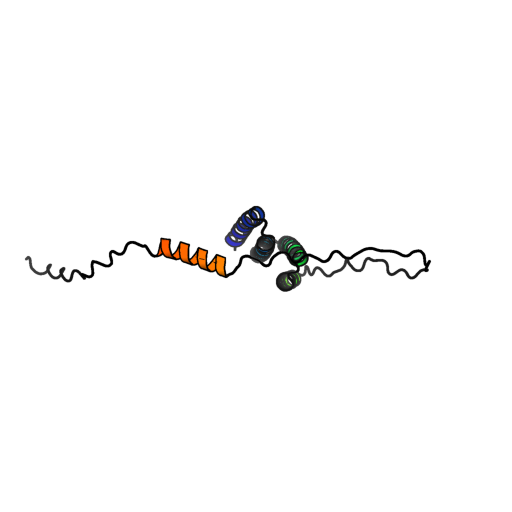 45.122 1.00 47.94 95 PRO A C 1
ATOM 691 O O . PRO A 1 95 ? 3.101 -5.148 44.221 1.00 47.94 95 PRO A O 1
ATOM 694 N N . GLN A 1 96 ? 2.707 -6.621 45.873 1.00 56.62 96 GLN A N 1
ATOM 695 C CA . GLN A 1 96 ? 1.262 -6.754 45.849 1.00 56.62 96 GLN A CA 1
ATOM 696 C C . GLN A 1 96 ? 0.596 -5.514 46.458 1.00 56.62 96 GLN A C 1
ATOM 698 O O . GLN A 1 96 ? 0.651 -5.353 47.673 1.00 56.62 96 GLN A O 1
ATOM 703 N N . VAL A 1 97 ? -0.043 -4.652 45.654 1.00 41.19 97 VAL A N 1
ATOM 704 C CA . VAL A 1 97 ? -0.791 -3.484 46.155 1.00 41.19 97 VAL A CA 1
ATOM 705 C C . VAL A 1 97 ? -1.950 -3.095 45.197 1.00 41.19 97 VAL A C 1
ATOM 707 O O . VAL A 1 97 ? -1.698 -2.696 44.069 1.00 41.19 97 VAL A O 1
ATOM 710 N N . TYR A 1 98 ? -3.195 -3.213 45.701 1.00 46.47 98 TYR A N 1
ATOM 711 C CA . TYR A 1 98 ? -4.526 -2.728 45.234 1.00 46.47 98 TYR A CA 1
ATOM 712 C C . TYR A 1 98 ? -5.013 -3.123 43.817 1.00 46.47 98 TYR A C 1
ATOM 714 O O . TYR A 1 98 ? -4.404 -2.814 42.808 1.00 46.47 98 TYR A O 1
ATOM 722 N N . ALA A 1 99 ? -6.071 -3.923 43.645 1.00 45.97 99 ALA A N 1
ATOM 723 C CA . ALA A 1 99 ? -7.489 -3.684 43.948 1.00 45.97 99 ALA A CA 1
ATOM 724 C C . ALA A 1 99 ? -8.135 -2.539 43.137 1.00 45.97 99 ALA A C 1
ATOM 726 O O . ALA A 1 99 ? -7.824 -1.373 43.336 1.00 45.97 99 ALA A O 1
ATOM 727 N N . GLN A 1 100 ? -9.150 -2.947 42.362 1.00 42.12 100 GLN A N 1
ATOM 728 C CA . GLN A 1 100 ? -10.261 -2.188 41.771 1.00 42.12 100 GLN A CA 1
ATOM 729 C C . GLN A 1 100 ? -10.138 -1.682 40.323 1.00 42.12 100 GLN A C 1
ATOM 731 O O . GLN A 1 100 ? -9.427 -0.743 40.006 1.00 42.12 100 GLN A O 1
ATOM 736 N N . ALA A 1 101 ? -11.013 -2.291 39.512 1.00 42.25 101 ALA A N 1
ATOM 737 C CA . ALA A 1 101 ? -11.956 -1.636 38.610 1.00 42.25 101 ALA A CA 1
ATOM 738 C C . ALA A 1 101 ? -11.384 -0.823 37.436 1.00 42.25 101 ALA A C 1
ATOM 740 O O . ALA A 1 101 ? -10.870 0.271 37.600 1.00 42.25 101 ALA A O 1
ATOM 741 N N . GLN A 1 102 ? -11.683 -1.269 36.215 1.00 45.91 102 GLN A N 1
ATOM 742 C CA . GLN A 1 102 ? -12.840 -0.749 35.477 1.00 45.91 102 GLN A CA 1
ATOM 743 C C . GLN A 1 102 ? -12.955 -1.444 34.111 1.00 45.91 102 GLN A C 1
ATOM 745 O O . GLN A 1 102 ? -12.033 -1.472 33.305 1.00 45.91 102 GLN A O 1
ATOM 750 N N . SER A 1 103 ? -14.121 -2.054 33.908 1.00 43.84 103 SER A N 1
ATOM 751 C CA . SER A 1 103 ? -14.943 -1.909 32.705 1.00 43.84 103 SER A CA 1
ATOM 752 C C . SER A 1 103 ? -14.183 -1.795 31.378 1.00 43.84 103 SER A C 1
ATOM 754 O O . SER A 1 103 ? -13.885 -0.702 30.904 1.00 43.84 103 SER A O 1
ATOM 756 N N . ARG A 1 104 ? -13.975 -2.928 30.700 1.00 44.09 104 ARG A N 1
ATOM 757 C CA . ARG A 1 104 ? -13.784 -2.895 29.246 1.00 44.09 104 ARG A CA 1
ATOM 758 C C . ARG A 1 104 ? -15.046 -2.283 28.621 1.00 44.09 104 ARG A C 1
ATOM 760 O O . ARG A 1 104 ? -16.130 -2.818 28.868 1.00 44.09 104 ARG A O 1
ATOM 767 N N . PRO A 1 105 ? -14.956 -1.196 27.837 1.00 46.22 105 PRO A N 1
ATOM 768 C CA . PRO A 1 105 ? -16.096 -0.736 27.072 1.00 46.22 105 PRO A CA 1
ATOM 769 C C . PRO A 1 105 ? -16.439 -1.817 26.049 1.00 46.22 105 PRO A C 1
ATOM 771 O O . PRO A 1 105 ? -15.619 -2.216 25.224 1.00 46.22 105 PRO A O 1
ATOM 774 N N . ASN A 1 106 ? -17.668 -2.307 26.162 1.00 50.16 106 ASN A N 1
ATOM 775 C CA . ASN A 1 106 ? -18.351 -3.088 25.151 1.00 50.16 106 ASN A CA 1
ATOM 776 C C . ASN A 1 106 ? -18.294 -2.272 23.850 1.00 50.16 106 ASN A C 1
ATOM 778 O O . ASN A 1 106 ? -18.933 -1.219 23.754 1.00 50.16 106 ASN A O 1
ATOM 782 N N . VAL A 1 107 ? -17.445 -2.687 22.905 1.00 49.25 107 VAL A N 1
ATOM 783 C CA . VAL A 1 107 ? -17.332 -2.053 21.591 1.00 49.25 107 VAL A CA 1
ATOM 784 C C . VAL A 1 107 ? -18.677 -2.256 20.916 1.00 49.25 107 VAL A C 1
ATOM 786 O O . VAL A 1 107 ? -18.989 -3.333 20.421 1.00 49.25 107 VAL A O 1
ATOM 789 N N . LYS A 1 108 ? -19.500 -1.209 20.981 1.00 55.44 108 LYS A N 1
ATOM 790 C CA . LYS A 1 108 ? -20.755 -1.073 20.254 1.00 55.44 108 LYS A CA 1
ATOM 791 C C . LYS A 1 108 ? -20.436 -1.376 18.793 1.00 55.44 108 LYS A C 1
ATOM 793 O O . LYS A 1 108 ? -19.715 -0.605 18.159 1.00 55.44 108 LYS A O 1
ATOM 798 N N . GLU A 1 109 ? -20.914 -2.517 18.305 1.00 59.34 109 GLU A N 1
ATOM 799 C CA . GLU A 1 109 ? -20.879 -2.869 16.891 1.00 59.34 109 GLU A CA 1
ATOM 800 C C . GLU A 1 109 ? -21.382 -1.653 16.113 1.00 59.34 109 GLU A C 1
ATOM 802 O O . GLU A 1 109 ? -22.524 -1.212 16.276 1.00 59.34 109 GLU A O 1
ATOM 807 N N . ARG A 1 110 ? -20.487 -1.032 15.338 1.00 57.28 110 ARG A N 1
ATOM 808 C CA . ARG A 1 110 ? -20.889 0.018 14.405 1.00 57.28 110 ARG A CA 1
ATOM 809 C C . ARG A 1 110 ? -21.906 -0.634 13.466 1.00 57.28 110 ARG A C 1
ATOM 811 O O . ARG A 1 110 ? -21.659 -1.771 13.055 1.00 57.28 110 ARG A O 1
ATOM 818 N N . PRO A 1 111 ? -23.044 0.015 13.168 1.00 60.91 111 PRO A N 1
ATOM 819 C CA . PRO A 1 111 ? -24.053 -0.590 12.318 1.00 60.91 111 PRO A CA 1
ATOM 820 C C . PRO A 1 111 ? -23.387 -1.052 11.023 1.00 60.91 111 PRO A C 1
ATOM 822 O O . PRO A 1 111 ? -22.687 -0.281 10.361 1.00 60.91 111 PRO A O 1
ATOM 825 N N . LYS A 1 112 ? -23.549 -2.354 10.750 1.00 61.91 112 LYS A N 1
ATOM 826 C CA . LYS A 1 112 ? -23.149 -3.010 9.505 1.00 61.91 112 LYS A CA 1
ATOM 827 C C . LYS A 1 112 ? -23.589 -2.137 8.337 1.00 61.91 112 LYS A C 1
ATOM 829 O O . LYS A 1 112 ? -24.642 -1.511 8.412 1.00 61.91 112 LYS A O 1
ATOM 834 N N . GLY A 1 113 ? -22.721 -2.093 7.329 1.00 66.56 113 GLY A N 1
ATOM 835 C CA . GLY A 1 113 ? -22.787 -1.199 6.183 1.00 66.56 113 GLY A CA 1
ATOM 836 C C . GLY A 1 113 ? -24.129 -1.146 5.457 1.00 66.56 113 GLY A C 1
ATOM 837 O O . GLY A 1 113 ? -25.084 -1.841 5.781 1.00 66.56 113 GLY A O 1
ATOM 838 N N . LEU A 1 114 ? -24.155 -0.273 4.455 1.00 72.12 114 LEU A N 1
ATOM 839 C CA . LEU A 1 114 ? -25.308 0.030 3.615 1.00 72.12 114 LEU A CA 1
ATOM 840 C C . LEU A 1 114 ? -26.113 -1.234 3.264 1.00 72.12 114 LEU A C 1
ATOM 842 O O . LEU A 1 114 ? -25.558 -2.190 2.716 1.00 72.12 114 LEU A O 1
ATOM 846 N N . ASP A 1 115 ? -27.404 -1.239 3.608 1.00 74.62 115 ASP A N 1
ATOM 847 C CA . ASP A 1 115 ? -28.277 -2.383 3.368 1.00 74.62 115 ASP A CA 1
ATOM 848 C C . ASP A 1 115 ? -28.316 -2.689 1.866 1.00 74.62 115 ASP A C 1
ATOM 850 O O . ASP A 1 115 ? -28.576 -1.830 1.020 1.00 74.62 115 ASP A O 1
ATOM 854 N N . THR A 1 116 ? -28.053 -3.946 1.524 1.00 68.06 116 THR A N 1
ATOM 855 C CA . THR A 1 116 ? -28.145 -4.459 0.156 1.00 68.06 116 THR A CA 1
ATOM 856 C C . THR A 1 116 ? -29.499 -4.167 -0.496 1.00 68.06 116 THR A C 1
ATOM 858 O O . THR A 1 116 ? -29.553 -3.964 -1.712 1.00 68.06 116 THR A O 1
ATOM 861 N N . ALA A 1 117 ? -30.581 -4.082 0.287 1.00 73.19 117 ALA A N 1
ATOM 862 C CA . ALA A 1 117 ? -31.894 -3.692 -0.219 1.00 73.19 117 ALA A CA 1
ATOM 863 C C . ALA A 1 117 ? -31.927 -2.235 -0.726 1.00 73.19 117 ALA A C 1
ATOM 865 O O . ALA A 1 117 ? -32.508 -1.963 -1.783 1.00 73.19 117 ALA A O 1
ATOM 866 N N . ASP A 1 118 ? -31.249 -1.317 -0.034 1.00 77.31 118 ASP A N 1
ATOM 867 C CA . ASP A 1 118 ? -31.169 0.098 -0.414 1.00 77.31 118 ASP A CA 1
ATOM 868 C C . ASP A 1 118 ? -30.292 0.300 -1.656 1.00 77.31 118 ASP A C 1
ATOM 870 O O . ASP A 1 118 ? -30.641 1.068 -2.563 1.00 77.31 118 ASP A O 1
ATOM 874 N N . VAL A 1 119 ? -29.195 -0.458 -1.768 1.00 81.31 119 VAL A N 1
ATOM 875 C CA . VAL A 1 119 ? -28.332 -0.447 -2.962 1.00 81.31 119 VAL A CA 1
ATOM 876 C C . VAL A 1 119 ? -29.103 -0.933 -4.188 1.00 81.31 119 VAL A C 1
ATOM 878 O O . VAL A 1 119 ? -29.082 -0.281 -5.232 1.00 81.31 119 VAL A O 1
ATOM 881 N N . LEU A 1 120 ? -29.848 -2.035 -4.062 1.00 79.62 120 LEU A N 1
ATOM 882 C CA . LEU A 1 120 ? -30.650 -2.581 -5.160 1.00 79.62 120 LEU A CA 1
ATOM 883 C C . LEU A 1 120 ? -31.737 -1.612 -5.630 1.00 79.62 120 LEU A C 1
ATOM 885 O O . LEU A 1 120 ? -31.989 -1.506 -6.833 1.00 79.62 120 LEU A O 1
ATOM 889 N N . LYS A 1 121 ? -32.372 -0.883 -4.706 1.00 82.81 121 LYS A N 1
ATOM 890 C CA . LYS A 1 121 ? -33.354 0.149 -5.054 1.00 82.81 121 LYS A CA 1
ATOM 891 C C . LYS A 1 121 ? -32.708 1.278 -5.858 1.00 82.81 121 LYS A C 1
ATOM 893 O O . LYS A 1 121 ? -33.247 1.670 -6.891 1.00 82.81 121 LYS A O 1
ATOM 898 N N . THR A 1 122 ? -31.537 1.736 -5.427 1.00 82.31 122 THR A N 1
ATOM 899 C CA . THR A 1 122 ? -30.799 2.831 -6.072 1.00 82.31 122 THR A CA 1
ATOM 900 C C . THR A 1 122 ? -30.306 2.439 -7.469 1.00 82.31 122 THR A C 1
ATOM 902 O O . THR A 1 122 ? -30.510 3.179 -8.429 1.00 82.31 122 THR A O 1
ATOM 905 N N . VAL A 1 123 ? -29.751 1.232 -7.628 1.00 84.12 123 VAL A N 1
ATOM 906 C CA . VAL A 1 123 ? -29.323 0.709 -8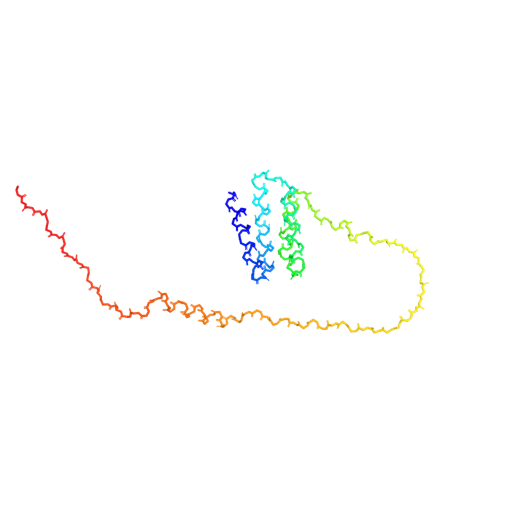.939 1.00 84.12 123 VAL A CA 1
ATOM 907 C C . VAL A 1 123 ? -30.513 0.547 -9.886 1.00 84.12 123 VAL A C 1
ATOM 909 O O . VAL A 1 123 ? -30.411 0.877 -11.065 1.00 84.12 123 VAL A O 1
ATOM 912 N N . ARG A 1 124 ? -31.668 0.089 -9.386 1.00 81.12 124 ARG A N 1
ATOM 913 C CA . ARG A 1 124 ? -32.893 -0.042 -10.191 1.00 81.12 124 ARG A CA 1
ATOM 914 C C . ARG A 1 124 ? -33.427 1.312 -10.667 1.00 81.12 124 ARG A C 1
ATOM 916 O O . ARG A 1 124 ? -33.883 1.405 -11.804 1.00 81.12 124 ARG A O 1
ATOM 923 N N . GLU A 1 125 ? -33.389 2.338 -9.821 1.00 79.50 125 GLU A N 1
ATOM 924 C CA . GLU A 1 125 ? -33.768 3.708 -10.196 1.00 79.50 125 GLU A CA 1
ATOM 925 C C . GLU A 1 125 ? -32.833 4.261 -11.278 1.00 79.50 125 GLU A C 1
ATOM 927 O O . GLU A 1 125 ? -33.306 4.732 -12.312 1.00 79.50 125 GLU A O 1
ATOM 932 N N . MET A 1 126 ? -31.515 4.108 -11.108 1.00 77.50 126 MET A N 1
ATOM 933 C CA . MET A 1 126 ? -30.541 4.524 -12.123 1.00 77.50 126 MET A CA 1
ATOM 934 C C . MET A 1 126 ? -30.721 3.758 -13.439 1.00 77.50 126 MET A C 1
ATOM 936 O O . MET A 1 126 ? -30.706 4.361 -14.510 1.00 77.50 126 MET A O 1
ATOM 940 N N . ALA A 1 127 ? -30.972 2.448 -13.378 1.00 75.25 127 ALA A N 1
ATOM 941 C CA . ALA A 1 127 ? -31.243 1.639 -14.563 1.00 75.25 127 ALA A CA 1
ATOM 942 C C . ALA A 1 127 ? -32.521 2.085 -15.293 1.00 75.25 127 ALA A C 1
ATOM 944 O O . ALA A 1 127 ? -32.537 2.111 -16.518 1.00 75.25 127 ALA A O 1
ATOM 945 N N . LYS A 1 128 ? -33.577 2.490 -14.574 1.00 69.00 128 LYS A N 1
ATOM 946 C CA . LYS A 1 128 ? -34.804 3.028 -15.188 1.00 69.00 128 LYS A CA 1
ATOM 947 C C . LYS A 1 128 ? -34.568 4.322 -15.963 1.00 69.00 128 LYS A C 1
ATOM 949 O O . LYS A 1 128 ? -35.187 4.510 -17.004 1.00 69.00 128 LYS A O 1
ATOM 954 N N . VAL A 1 129 ? -33.688 5.193 -15.471 1.00 70.44 129 VAL A N 1
ATOM 955 C CA . VAL A 1 129 ?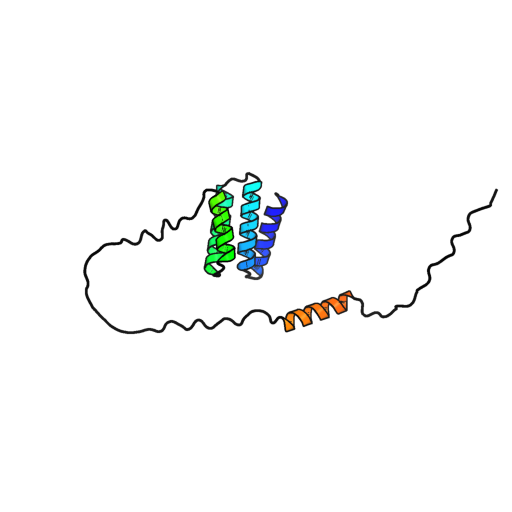 -33.319 6.429 -16.177 1.00 70.44 129 VAL A CA 1
ATOM 956 C C . VAL A 1 129 ? -32.535 6.107 -17.452 1.00 70.44 129 VAL A C 1
ATOM 958 O O . VAL A 1 129 ? -32.786 6.703 -18.494 1.00 70.44 129 VAL A O 1
ATOM 961 N N . VAL A 1 130 ? -31.629 5.127 -17.394 1.00 65.31 130 VAL A N 1
ATOM 962 C CA . VAL A 1 130 ? -30.775 4.738 -18.531 1.00 65.31 130 VAL A CA 1
ATOM 963 C C . VAL A 1 130 ? -31.533 3.949 -19.600 1.00 65.31 130 VAL A C 1
ATOM 965 O O . VAL A 1 130 ? -31.249 4.100 -20.783 1.00 65.31 130 VAL A O 1
ATOM 968 N N . ILE A 1 131 ? -32.507 3.124 -19.210 1.00 63.34 131 ILE A N 1
ATOM 969 C CA . ILE A 1 131 ? -33.267 2.275 -20.143 1.00 63.34 131 ILE A CA 1
ATOM 970 C C . ILE A 1 131 ? -34.291 3.081 -20.961 1.00 63.34 131 ILE A C 1
ATOM 972 O O . ILE A 1 131 ? -34.877 2.540 -21.890 1.00 63.34 131 ILE A O 1
ATOM 976 N N . GLY A 1 132 ? -34.449 4.382 -20.699 1.00 51.59 132 GLY A N 1
ATOM 977 C CA . GLY A 1 132 ? -35.305 5.235 -21.514 1.00 51.59 132 GLY A CA 1
ATOM 978 C C . GLY A 1 132 ? -36.762 4.818 -21.366 1.00 51.59 132 GLY A C 1
ATOM 979 O O . GLY A 1 132 ? -37.307 4.058 -22.164 1.00 51.59 132 GLY A O 1
ATOM 980 N N . ALA A 1 133 ? -37.422 5.342 -20.337 1.00 54.75 133 ALA A N 1
ATOM 981 C CA . ALA A 1 133 ? -38.877 5.370 -20.288 1.00 54.75 133 ALA A CA 1
ATOM 982 C C . ALA A 1 133 ? -39.420 6.365 -21.334 1.00 54.75 133 ALA A C 1
ATOM 984 O O . ALA A 1 133 ? -40.026 7.362 -20.975 1.00 54.75 133 ALA A O 1
ATOM 985 N N . ASP A 1 134 ? -39.191 6.078 -22.614 1.00 52.53 134 ASP A N 1
ATOM 986 C CA . ASP A 1 134 ? -39.950 6.606 -23.741 1.00 52.53 134 ASP A CA 1
ATOM 987 C C . ASP A 1 134 ? -40.279 5.422 -24.648 1.00 52.53 134 ASP A C 1
ATOM 989 O O . ASP A 1 134 ? -39.529 5.027 -25.542 1.00 52.53 134 ASP A O 1
ATOM 993 N N . GLY A 1 135 ? -41.423 4.804 -24.351 1.00 55.72 135 GLY A N 1
ATOM 994 C CA . GLY A 1 135 ? -42.033 3.766 -25.167 1.00 55.72 135 GLY A CA 1
ATOM 995 C C . GLY A 1 135 ? -42.453 4.311 -26.529 1.00 55.72 135 GLY A C 1
ATOM 996 O O . GLY A 1 135 ? -43.632 4.547 -26.768 1.00 55.72 135 GLY A O 1
ATOM 997 N N . SER A 1 136 ? -41.493 4.456 -27.437 1.00 52.78 136 SER A N 1
ATOM 998 C CA . SER A 1 136 ? -41.732 4.524 -28.877 1.00 52.78 136 SER A CA 1
ATOM 999 C C . SER A 1 136 ? -41.013 3.366 -29.566 1.00 52.78 136 SER A C 1
ATOM 1001 O O . SER A 1 136 ? -40.170 3.521 -30.442 1.00 52.78 136 SER A O 1
ATOM 1003 N N . THR A 1 137 ? -41.374 2.143 -29.172 1.00 54.47 137 THR A N 1
ATOM 1004 C CA . THR A 1 137 ? -41.129 0.948 -29.988 1.00 54.47 137 THR A CA 1
ATOM 1005 C C . THR A 1 137 ? -42.108 0.975 -31.161 1.00 54.47 137 THR A C 1
ATOM 1007 O O . THR A 1 137 ? -43.110 0.272 -31.201 1.00 54.47 137 THR A O 1
ATOM 1010 N N . GLY A 1 138 ? -41.857 1.884 -32.089 1.00 57.78 138 GLY A N 1
ATOM 1011 C CA . GLY A 1 138 ? -42.615 2.049 -33.309 1.00 57.78 138 GLY A CA 1
ATOM 1012 C C . GLY A 1 138 ? -41.674 2.618 -34.342 1.00 57.78 138 GLY A C 1
ATOM 1013 O O . GLY A 1 138 ? -41.594 3.831 -34.453 1.00 57.78 138 GLY A O 1
ATOM 1014 N N . LEU A 1 139 ? -40.920 1.732 -34.997 1.00 54.53 139 LEU A N 1
ATOM 1015 C CA . LEU A 1 139 ? -40.459 1.814 -36.388 1.00 54.53 139 LEU A CA 1
ATOM 1016 C C . LEU A 1 139 ? -39.561 0.598 -36.658 1.00 54.53 139 LEU A C 1
ATOM 1018 O O . LEU A 1 139 ? -38.344 0.684 -36.794 1.00 54.53 139 LEU A O 1
ATOM 1022 N N . ASP A 1 140 ? -40.210 -0.561 -36.712 1.00 62.75 140 ASP A N 1
ATOM 1023 C CA . ASP A 1 140 ? -39.742 -1.662 -37.538 1.00 62.75 140 ASP A CA 1
ATOM 1024 C C . ASP A 1 140 ? -40.114 -1.309 -38.982 1.00 62.75 140 ASP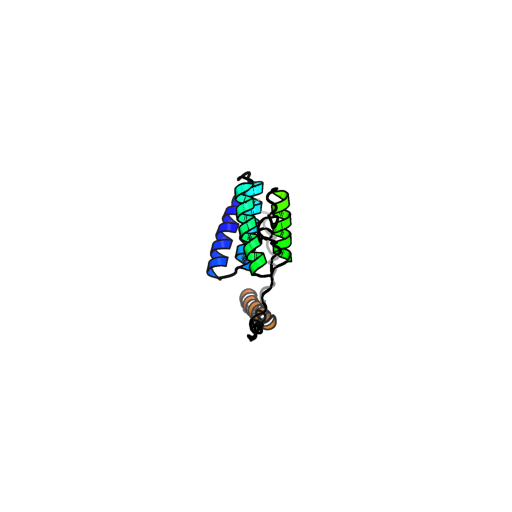 A C 1
ATOM 1026 O O . ASP A 1 140 ? -41.281 -1.389 -39.355 1.00 62.75 140 ASP A O 1
ATOM 1030 N N . MET A 1 141 ? -39.148 -0.824 -39.760 1.00 56.94 141 MET A N 1
ATOM 1031 C CA . MET A 1 141 ? -39.130 -1.006 -41.211 1.00 56.94 141 MET A CA 1
ATOM 1032 C C . MET A 1 141 ? -37.667 -1.030 -41.668 1.00 56.94 141 MET A C 1
ATOM 1034 O O . MET A 1 141 ? -37.030 0.026 -41.728 1.00 56.94 141 MET A O 1
ATOM 1038 N N . PRO A 1 142 ? -37.106 -2.197 -42.026 1.00 57.91 142 PRO A N 1
ATOM 1039 C CA . PRO A 1 142 ? -35.937 -2.218 -42.886 1.00 57.91 142 PRO A CA 1
ATOM 1040 C C . PRO A 1 142 ? -36.353 -1.618 -44.232 1.00 57.91 142 PRO A C 1
ATOM 1042 O O . PRO A 1 142 ? -37.194 -2.174 -44.938 1.00 57.91 142 PRO A O 1
ATOM 1045 N N . LEU A 1 143 ? -35.786 -0.462 -44.576 1.00 51.31 143 LEU A N 1
ATOM 1046 C CA . LEU A 1 143 ? -35.948 0.175 -45.880 1.00 51.31 143 LEU A CA 1
ATOM 1047 C C . LEU A 1 143 ? -35.230 -0.680 -46.941 1.00 51.31 143 LEU A C 1
ATOM 1049 O O . LEU A 1 143 ? -34.093 -0.414 -47.327 1.00 51.31 143 LEU A O 1
ATOM 1053 N N . MET A 1 144 ? -35.905 -1.753 -47.357 1.00 61.69 144 MET A N 1
ATOM 1054 C CA . MET A 1 144 ? -35.589 -2.658 -48.463 1.00 61.69 144 MET A CA 1
ATOM 1055 C C . MET A 1 144 ? -35.758 -1.960 -49.827 1.00 61.69 144 MET A C 1
ATOM 1057 O O . MET A 1 144 ? -36.456 -2.481 -50.690 1.00 61.69 144 MET A O 1
ATOM 1061 N N . ASP A 1 145 ? -35.169 -0.775 -50.027 1.00 57.91 145 ASP A N 1
ATOM 1062 C CA . ASP A 1 145 ? -35.352 -0.032 -51.284 1.00 57.91 145 ASP A CA 1
ATOM 1063 C C . ASP A 1 145 ? -34.159 0.850 -51.689 1.00 57.91 145 ASP A C 1
ATOM 1065 O O . ASP A 1 145 ? -34.279 2.042 -51.951 1.00 57.91 145 ASP A O 1
ATOM 1069 N N . MET A 1 146 ? -32.967 0.255 -51.762 1.00 59.19 146 MET A N 1
ATOM 1070 C CA . MET A 1 146 ? -31.905 0.781 -52.633 1.00 59.19 146 MET A CA 1
ATOM 1071 C C . MET A 1 146 ? -31.384 -0.326 -53.546 1.00 59.19 146 MET A C 1
ATOM 1073 O O . MET A 1 146 ? -30.203 -0.658 -53.577 1.00 59.19 146 MET A O 1
ATOM 1077 N N . GLY A 1 147 ? -32.317 -0.924 -54.283 1.00 66.12 147 GLY A N 1
ATOM 1078 C CA . GLY A 1 147 ? -32.044 -1.609 -55.535 1.00 66.12 147 GLY A CA 1
ATOM 1079 C C . GLY A 1 147 ? -32.526 -0.745 -56.694 1.00 66.12 147 GLY A C 1
ATOM 1080 O O . GLY A 1 147 ? -33.586 -1.027 -57.226 1.00 66.12 147 GLY A O 1
ATOM 1081 N N . MET A 1 148 ? -31.779 0.297 -57.070 1.00 63.78 148 MET A N 1
ATOM 1082 C CA . MET A 1 148 ? -31.895 0.998 -58.361 1.00 63.78 148 MET A CA 1
ATOM 1083 C C . MET A 1 148 ? -30.706 1.955 -58.539 1.00 63.78 148 MET A C 1
ATOM 1085 O O . MET A 1 148 ? -30.817 3.145 -58.275 1.00 63.78 148 MET A O 1
ATOM 1089 N N . ASP A 1 149 ? -29.563 1.438 -58.991 1.00 60.62 149 ASP A N 1
ATOM 1090 C CA . ASP A 1 149 ? -28.604 2.254 -59.756 1.00 60.62 149 ASP A CA 1
ATOM 1091 C C . ASP A 1 149 ? -27.873 1.387 -60.795 1.00 60.62 149 ASP A C 1
ATOM 1093 O O . ASP A 1 149 ? -26.651 1.261 -60.842 1.00 60.62 149 ASP A O 1
ATOM 1097 N N . SER A 1 150 ? -28.664 0.669 -61.596 1.00 59.62 150 SER A N 1
ATOM 1098 C CA . SER A 1 150 ? -28.184 -0.039 -62.777 1.00 59.62 150 SER A CA 1
ATOM 1099 C C . SER A 1 150 ? -29.001 0.447 -63.967 1.00 59.62 150 SER A C 1
ATOM 1101 O O . SER A 1 150 ? -30.219 0.285 -63.960 1.00 59.62 150 SER A O 1
ATOM 1103 N N . LEU A 1 151 ? -28.303 0.999 -64.969 1.00 59.06 151 LEU A N 1
ATOM 1104 C CA . LEU A 1 151 ? -28.770 1.476 -66.284 1.00 59.06 151 LEU A CA 1
ATOM 1105 C C . LEU A 1 151 ? -29.079 2.978 -66.411 1.00 59.06 151 LEU A C 1
ATOM 1107 O O . LEU A 1 151 ? -30.226 3.368 -66.601 1.00 59.06 151 LEU A O 1
ATOM 1111 N N . THR A 1 152 ? -28.027 3.787 -66.553 1.00 55.94 152 THR A N 1
ATOM 1112 C CA . THR A 1 152 ? -27.985 4.772 -67.648 1.00 55.94 152 THR A CA 1
ATOM 1113 C C . THR A 1 152 ? -26.616 4.745 -68.327 1.00 55.94 152 THR A C 1
ATOM 1115 O O . THR A 1 152 ? -25.592 4.624 -67.659 1.00 55.94 152 THR A O 1
ATOM 1118 N N . VAL A 1 153 ? -26.687 4.771 -69.659 1.00 52.69 153 VAL A N 1
ATOM 1119 C CA . VAL A 1 153 ? -25.661 4.614 -70.707 1.00 52.69 153 VAL A CA 1
ATOM 1120 C C . VAL A 1 153 ? -24.495 5.591 -70.599 1.00 52.69 153 VAL A C 1
ATOM 1122 O O . VAL A 1 153 ? -24.753 6.768 -70.271 1.00 52.69 153 VAL A O 1
#

Foldseek 3Di:
DVVQLVVLVVQLVVCVVVVPLVSNLVSLQSNLVVCVVVVVDLVSSLVSLVVSLVSCVVVVPPPSNVVSQVVCVVSVNRVDVPPVPPPPPDDDDDDDDDDDDDDDPPPDPDPDDDDPVVVVVVVVVVVVVVVDPPPPPPDPDDPPPPPDDPDDD

Secondary structure (DSSP, 8-state):
-HHHHHHHHHHHHHHHHHT-HHHHHHHHHHHHHHHHHTTS-HHHHHHHHHHHHHHHHHHT-HHHHHHHHHHHHHTT------STT-S-------------------------SS-HHHHHHHHHHHHHHHT----------------------

pLDDT: mean 75.49, std 19.58, range [41.19, 97.12]